Protein AF-A0A679JBC2-F1 (afdb_monomer_lite)

Organism: Variovorax paradoxus (NCBI:txid34073)

Sequence (111 aa):
MSLTRSNFLKWAAAGAVAAGALFAATSASARSDVSWSIGVGVPGVAVGVGAPAYYPAPAPVYVPQAPVYYAPPPPVYYRPPPVYYRPAPVYYGPPAYYGPRGYYRGHGHWR

Secondary structure (DSSP, 8-state):
----S-HHHHHHHHHHHHHHHHHHHHTT---TT--------BTTB---------PPPPPP---PPPP-PPPPPPP--PPPPP----PPPPPPPPP----------------

Structure (mmCIF, N/CA/C/O backbone):
data_AF-A0A679JBC2-F1
#
_entry.id   AF-A0A679JBC2-F1
#
loop_
_atom_site.group_PDB
_atom_site.id
_atom_site.type_symbol
_atom_site.label_atom_id
_atom_site.label_alt_id
_atom_site.label_comp_id
_atom_site.label_asym_id
_atom_site.label_entity_id
_atom_site.label_seq_id
_atom_site.pdbx_PDB_ins_code
_atom_site.Cartn_x
_atom_site.Cartn_y
_atom_site.Cartn_z
_atom_site.occupancy
_atom_site.B_iso_or_equiv
_atom_site.auth_seq_id
_atom_site.auth_comp_id
_atom_site.auth_asym_id
_atom_site.auth_atom_id
_atom_site.pdbx_PDB_model_num
ATOM 1 N N . MET A 1 1 ? 17.752 30.059 -53.155 1.00 46.47 1 MET A N 1
ATOM 2 C CA . MET A 1 1 ? 18.011 28.630 -52.853 1.00 46.47 1 MET A CA 1
ATOM 3 C C . MET A 1 1 ? 19.342 28.559 -52.121 1.00 46.47 1 MET A C 1
ATOM 5 O O . MET A 1 1 ? 20.320 29.056 -52.645 1.00 46.47 1 MET A O 1
ATOM 9 N N . SER A 1 2 ? 19.425 28.109 -50.871 1.00 46.28 2 SER A N 1
ATOM 10 C CA . SER A 1 2 ? 19.526 26.676 -50.587 1.00 46.28 2 SER A CA 1
ATOM 11 C C . SER A 1 2 ? 19.440 26.438 -49.067 1.00 46.28 2 SER A C 1
ATOM 13 O O . SER A 1 2 ? 20.330 26.840 -48.322 1.00 46.28 2 SER A O 1
ATOM 15 N N . LEU A 1 3 ? 18.373 25.782 -48.599 1.00 53.12 3 LEU A N 1
ATOM 16 C CA . LEU A 1 3 ? 18.180 25.320 -47.212 1.00 53.12 3 LEU A CA 1
ATOM 17 C C . LEU A 1 3 ? 19.050 24.078 -46.911 1.00 53.12 3 LEU A C 1
ATOM 19 O O . LEU A 1 3 ? 18.594 23.108 -46.314 1.00 53.12 3 LEU A O 1
ATOM 23 N N . THR A 1 4 ? 20.315 24.091 -47.328 1.00 61.22 4 THR A N 1
ATOM 24 C CA . THR A 1 4 ? 21.243 22.953 -47.199 1.00 61.22 4 THR A CA 1
ATOM 25 C C . THR A 1 4 ? 22.161 23.150 -45.997 1.00 61.22 4 THR A C 1
ATOM 27 O O . THR A 1 4 ? 23.382 23.091 -46.095 1.00 61.22 4 THR A O 1
ATOM 30 N N . ARG A 1 5 ? 21.582 23.433 -44.826 1.00 59.94 5 ARG A N 1
ATOM 31 C CA . ARG A 1 5 ? 22.311 23.419 -43.551 1.00 59.94 5 ARG A CA 1
ATOM 32 C C . ARG A 1 5 ? 21.801 22.274 -42.686 1.00 59.94 5 ARG A C 1
ATOM 34 O O . ARG A 1 5 ? 20.962 22.435 -41.812 1.00 59.94 5 ARG A O 1
ATOM 41 N N . SER A 1 6 ? 22.399 21.117 -42.962 1.00 71.62 6 SER A N 1
ATOM 42 C CA . SER A 1 6 ? 22.685 20.062 -41.995 1.00 71.62 6 SER A CA 1
ATOM 43 C C . SER A 1 6 ? 21.492 19.247 -41.483 1.00 71.62 6 SER A C 1
ATOM 45 O O . SER A 1 6 ? 21.022 19.402 -40.357 1.00 71.62 6 SER A O 1
ATOM 47 N N . ASN A 1 7 ? 21.080 18.259 -42.285 1.00 79.19 7 ASN A N 1
ATOM 48 C CA . ASN A 1 7 ? 20.316 17.107 -41.785 1.00 79.19 7 ASN A CA 1
ATOM 49 C C . ASN A 1 7 ? 21.000 16.466 -40.566 1.00 79.19 7 ASN A C 1
ATOM 51 O O . ASN A 1 7 ? 20.321 16.008 -39.656 1.00 79.19 7 ASN A O 1
ATOM 55 N N . PHE A 1 8 ? 22.334 16.509 -40.509 1.00 83.12 8 PHE A N 1
ATOM 56 C CA . PHE A 1 8 ? 23.117 16.049 -39.368 1.00 83.12 8 PHE A CA 1
ATOM 57 C C . PHE A 1 8 ? 22.744 16.760 -38.058 1.00 83.12 8 PHE A C 1
ATOM 59 O O . PHE A 1 8 ? 22.500 16.087 -37.067 1.00 83.12 8 PHE A O 1
ATOM 66 N N . LEU A 1 9 ? 22.620 18.092 -38.044 1.00 87.56 9 LEU A N 1
ATOM 67 C CA . LEU A 1 9 ? 22.241 18.839 -36.836 1.00 87.56 9 LEU A CA 1
ATOM 68 C C . LEU A 1 9 ? 20.817 18.505 -36.378 1.00 87.56 9 LEU A C 1
ATOM 70 O O . LEU A 1 9 ? 20.570 18.424 -35.179 1.00 87.56 9 LEU A O 1
ATOM 74 N N . LYS A 1 10 ? 19.894 18.260 -37.316 1.00 85.44 10 LYS A N 1
ATOM 75 C CA . LYS A 1 10 ? 18.528 17.819 -36.990 1.00 85.44 10 LYS A CA 1
ATOM 76 C C . LYS A 1 10 ? 18.533 16.440 -36.330 1.00 85.44 10 LYS A C 1
ATOM 78 O O . LYS A 1 10 ? 17.898 16.260 -35.296 1.00 85.44 10 LYS A O 1
ATOM 83 N N . TRP A 1 11 ? 19.282 15.491 -36.894 1.00 92.12 11 TRP A N 1
ATOM 84 C CA . TRP A 1 11 ? 19.421 14.146 -36.331 1.00 92.12 11 TRP A CA 1
ATOM 85 C C . TRP A 1 11 ? 20.181 14.141 -35.000 1.00 92.12 11 TRP A C 1
ATOM 87 O O . TRP A 1 11 ? 19.784 13.428 -34.084 1.00 92.12 11 TRP A O 1
ATOM 97 N N . ALA A 1 12 ? 21.209 14.978 -34.848 1.00 91.25 12 ALA A N 1
ATOM 98 C CA . ALA A 1 12 ? 21.938 15.142 -33.593 1.00 91.25 12 ALA A CA 1
ATOM 99 C C . ALA A 1 12 ? 21.045 15.730 -32.489 1.00 91.25 12 ALA A C 1
ATOM 101 O O . ALA A 1 12 ? 21.035 15.220 -31.371 1.00 91.25 12 ALA A O 1
ATOM 102 N N . ALA A 1 13 ? 20.244 16.751 -32.810 1.00 91.88 13 ALA A N 1
ATOM 103 C CA . ALA A 1 13 ? 19.272 17.314 -31.878 1.00 91.88 13 ALA A CA 1
ATOM 104 C C . ALA A 1 13 ? 18.200 16.282 -31.485 1.00 91.88 13 ALA A C 1
ATOM 106 O O . ALA A 1 13 ? 17.897 16.136 -30.303 1.00 91.88 13 ALA A O 1
ATOM 107 N N . ALA A 1 14 ? 17.678 15.516 -32.449 1.00 92.50 14 ALA A N 1
ATOM 108 C CA . ALA A 1 14 ? 16.727 14.438 -32.176 1.00 92.50 14 ALA A CA 1
ATOM 109 C C . ALA A 1 14 ? 17.330 13.350 -31.268 1.00 92.50 14 ALA A C 1
ATOM 111 O O . ALA A 1 14 ? 16.683 12.913 -30.317 1.00 92.50 14 ALA A O 1
ATOM 112 N N . GLY A 1 15 ? 18.586 12.963 -31.510 1.00 93.44 15 GLY A N 1
ATOM 113 C CA . GLY A 1 15 ? 19.312 12.006 -30.674 1.00 93.44 15 GLY A CA 1
ATOM 114 C C . GLY A 1 15 ? 19.537 12.511 -29.248 1.00 93.44 15 GLY A C 1
ATOM 115 O O . GLY A 1 15 ? 19.315 11.769 -28.295 1.00 93.44 15 GLY A O 1
ATOM 116 N N . ALA A 1 16 ? 19.907 13.784 -29.085 1.00 93.69 16 ALA A N 1
ATOM 117 C CA . ALA A 1 16 ? 20.092 14.395 -27.769 1.00 93.69 16 ALA A CA 1
ATOM 118 C C . ALA A 1 16 ? 18.783 14.453 -26.964 1.00 93.69 16 ALA A C 1
ATOM 120 O O . ALA A 1 16 ? 18.784 14.147 -25.772 1.00 93.69 16 ALA A O 1
ATOM 121 N N . VAL A 1 17 ? 17.659 14.781 -27.611 1.00 94.56 17 VAL A N 1
ATOM 122 C CA . VAL A 1 17 ? 16.331 14.764 -26.974 1.00 94.56 17 VAL A CA 1
ATOM 123 C C . VAL A 1 17 ? 15.937 13.345 -26.560 1.00 94.56 17 VAL A C 1
ATOM 125 O O . VAL A 1 17 ? 15.492 13.144 -25.431 1.00 94.56 17 VAL A O 1
ATOM 128 N N . ALA A 1 18 ? 16.143 12.351 -27.430 1.00 90.62 18 ALA A N 1
ATOM 129 C CA . ALA A 1 18 ? 15.850 10.953 -27.117 1.00 90.62 18 ALA A CA 1
ATOM 130 C C . ALA A 1 18 ? 16.695 10.436 -25.939 1.00 90.62 18 ALA A C 1
ATOM 132 O O . ALA A 1 18 ? 16.160 9.824 -25.016 1.00 90.62 18 ALA A O 1
ATOM 133 N N . ALA A 1 19 ? 17.996 10.738 -25.926 1.00 88.31 19 ALA A N 1
ATOM 134 C CA . ALA A 1 19 ? 18.880 10.392 -24.816 1.00 88.31 19 ALA A CA 1
ATOM 135 C C . ALA A 1 19 ? 18.442 11.082 -23.513 1.00 88.31 19 ALA A C 1
ATOM 137 O O . ALA A 1 19 ? 18.317 10.426 -22.481 1.00 88.31 19 ALA A O 1
ATOM 138 N N . GLY A 1 20 ? 18.134 12.382 -23.565 1.00 88.88 20 GLY A N 1
ATOM 139 C CA . GLY A 1 20 ? 17.637 13.138 -22.414 1.00 88.88 20 GLY A CA 1
ATOM 140 C C . GLY A 1 20 ? 16.346 12.561 -21.827 1.00 88.88 20 GLY A C 1
ATOM 141 O O . GLY A 1 20 ? 16.227 12.451 -20.609 1.00 88.88 20 GLY A O 1
ATOM 142 N N . ALA A 1 21 ? 15.410 12.120 -22.672 1.00 85.25 21 ALA A N 1
ATOM 143 C CA . ALA A 1 21 ? 14.172 11.477 -22.230 1.00 85.25 21 ALA A CA 1
ATOM 144 C C . ALA A 1 21 ? 14.426 10.136 -21.515 1.00 85.25 21 ALA A C 1
ATOM 146 O O . ALA A 1 21 ? 13.802 9.859 -20.491 1.00 85.25 21 ALA A O 1
ATOM 147 N N . LEU A 1 22 ? 15.374 9.331 -22.005 1.00 81.00 22 LEU A N 1
ATOM 148 C CA . LEU A 1 22 ? 15.769 8.074 -21.360 1.00 81.00 22 LEU A CA 1
ATOM 149 C C . LEU A 1 22 ? 16.426 8.317 -19.991 1.00 81.00 22 LEU A C 1
ATOM 151 O O . LEU A 1 22 ? 16.085 7.644 -19.017 1.00 81.00 22 LEU A O 1
ATOM 155 N N . PHE A 1 23 ? 17.311 9.314 -19.885 1.00 78.88 23 PHE A N 1
ATOM 156 C CA . PHE A 1 23 ? 17.935 9.686 -18.609 1.00 78.88 23 PHE A CA 1
ATOM 157 C C . PHE A 1 23 ? 16.930 10.277 -17.609 1.00 78.88 23 PHE A C 1
ATOM 159 O O . PHE A 1 23 ? 17.002 9.996 -16.413 1.00 78.88 23 PHE A O 1
ATOM 166 N N . ALA A 1 24 ? 15.947 11.045 -18.081 1.00 76.12 24 ALA A N 1
ATOM 167 C CA . ALA A 1 24 ? 14.865 11.533 -17.232 1.00 76.12 24 ALA A CA 1
ATOM 168 C C . ALA A 1 24 ? 13.987 10.378 -16.716 1.00 76.12 24 ALA A C 1
ATOM 170 O O . ALA A 1 24 ? 13.650 10.351 -15.532 1.00 76.12 24 ALA A O 1
ATOM 171 N N . ALA A 1 25 ? 13.679 9.384 -17.558 1.00 66.25 25 ALA A N 1
ATOM 172 C CA . ALA A 1 25 ? 12.866 8.228 -17.179 1.00 66.25 25 ALA A CA 1
ATOM 173 C C . ALA A 1 25 ? 13.506 7.362 -16.074 1.00 66.25 25 ALA A C 1
ATOM 175 O O . ALA A 1 25 ? 12.791 6.843 -15.218 1.00 66.25 25 ALA A O 1
ATOM 176 N N . THR A 1 26 ? 14.839 7.247 -16.033 1.00 63.03 26 THR A N 1
ATOM 177 C CA . THR A 1 26 ? 15.539 6.497 -14.969 1.00 63.03 26 THR A CA 1
ATOM 178 C C . THR A 1 26 ? 15.677 7.264 -13.648 1.00 63.03 26 THR A C 1
ATOM 180 O O . THR A 1 26 ? 16.021 6.662 -12.636 1.00 63.03 26 THR A O 1
ATOM 183 N N . SER A 1 27 ? 15.409 8.573 -13.605 1.00 59.44 27 SER A N 1
ATOM 184 C CA . SER A 1 27 ? 15.553 9.360 -12.365 1.00 59.44 27 SER A CA 1
ATOM 185 C C . SER A 1 27 ? 14.473 9.056 -11.311 1.00 59.44 27 SER A C 1
ATOM 187 O O . SER A 1 27 ? 14.661 9.349 -10.133 1.00 59.44 27 SER A O 1
ATOM 189 N N . ALA A 1 28 ? 13.368 8.414 -11.713 1.00 57.28 28 ALA A N 1
ATOM 190 C CA . ALA A 1 28 ? 12.232 8.084 -10.847 1.00 57.28 28 ALA A CA 1
ATOM 191 C C . ALA A 1 28 ? 12.187 6.616 -10.366 1.00 57.28 28 ALA A C 1
ATOM 193 O O . ALA A 1 28 ? 11.253 6.227 -9.658 1.00 57.28 28 ALA A O 1
ATOM 194 N N . SER A 1 29 ? 13.152 5.765 -10.733 1.00 59.00 29 SER A N 1
ATOM 195 C CA . SER A 1 29 ? 13.133 4.337 -10.386 1.00 59.00 29 SER A CA 1
ATOM 196 C C . SER A 1 29 ? 13.681 4.076 -8.979 1.00 59.00 29 SER A C 1
ATOM 198 O O . SER A 1 29 ? 14.776 3.555 -8.808 1.00 59.00 29 SER A O 1
ATOM 200 N N . ALA A 1 30 ? 12.879 4.389 -7.958 1.00 57.53 30 ALA A N 1
ATOM 201 C CA . ALA A 1 30 ? 13.078 3.920 -6.579 1.00 57.53 30 ALA A CA 1
ATOM 202 C C . ALA A 1 30 ? 12.621 2.456 -6.368 1.00 57.53 30 ALA A C 1
ATOM 204 O O . ALA A 1 30 ? 12.576 1.970 -5.240 1.00 57.53 30 ALA A O 1
ATOM 205 N N . ARG A 1 31 ? 12.227 1.760 -7.444 1.00 60.88 31 ARG A N 1
ATOM 206 C CA . ARG A 1 31 ? 11.761 0.370 -7.412 1.00 60.88 31 ARG A CA 1
ATOM 207 C C . ARG A 1 31 ? 12.910 -0.565 -7.779 1.00 60.88 31 ARG A C 1
ATOM 209 O O . ARG A 1 31 ? 13.515 -0.401 -8.835 1.00 60.88 31 ARG A O 1
ATOM 216 N N . SER A 1 32 ? 13.154 -1.565 -6.939 1.00 63.19 32 SER A N 1
ATOM 217 C CA . SER A 1 32 ? 14.147 -2.633 -7.134 1.00 63.19 32 SER A CA 1
ATOM 218 C C . SER A 1 32 ? 13.887 -3.515 -8.362 1.00 63.19 32 SER A C 1
ATOM 220 O O . SER A 1 32 ? 14.783 -4.224 -8.807 1.00 63.19 32 SER A O 1
ATOM 222 N N . ASP A 1 33 ? 12.679 -3.453 -8.924 1.00 70.56 33 ASP A N 1
ATOM 223 C CA . ASP A 1 33 ? 12.219 -4.316 -10.018 1.00 70.56 33 ASP A CA 1
ATOM 224 C C . ASP A 1 33 ? 12.371 -3.684 -11.414 1.00 70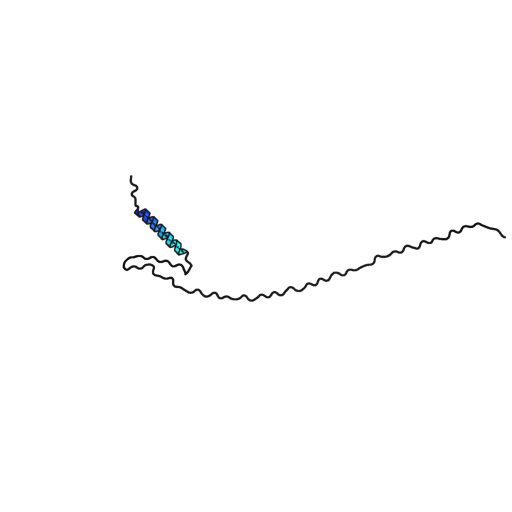.56 33 ASP A C 1
ATOM 226 O O . ASP A 1 33 ? 11.956 -4.271 -12.413 1.00 70.56 33 ASP A O 1
ATOM 230 N N . VAL A 1 34 ? 12.938 -2.476 -11.515 1.00 66.50 34 VAL A N 1
ATOM 231 C CA . VAL A 1 34 ? 13.153 -1.800 -12.804 1.00 66.50 34 VAL A CA 1
ATOM 232 C C . VAL A 1 34 ? 14.577 -2.068 -13.273 1.00 66.50 34 VAL A C 1
ATOM 234 O O . VAL A 1 34 ? 15.523 -1.412 -12.843 1.00 66.50 34 VAL A O 1
ATOM 237 N N . SER A 1 35 ? 14.725 -3.029 -14.182 1.00 69.12 35 SER A N 1
ATOM 238 C CA . SER A 1 35 ? 15.973 -3.271 -14.905 1.00 69.12 35 SER A CA 1
ATOM 239 C C . SER A 1 35 ? 15.760 -3.063 -16.401 1.00 69.12 35 SER A C 1
ATOM 241 O O . SER A 1 35 ? 14.745 -3.462 -16.969 1.00 69.12 35 SER A O 1
ATOM 243 N N . TRP A 1 36 ? 16.709 -2.392 -17.041 1.00 69.06 36 TRP A N 1
ATOM 244 C CA . TRP A 1 36 ? 16.755 -2.233 -18.487 1.00 69.06 36 TRP A CA 1
ATOM 245 C C . TRP A 1 36 ? 18.207 -2.371 -18.933 1.00 69.06 36 TRP A C 1
ATOM 247 O O . TRP A 1 36 ? 19.137 -2.081 -18.178 1.00 69.06 36 TRP A O 1
ATOM 257 N N . SER A 1 37 ? 18.412 -2.868 -20.145 1.00 65.88 37 SER A N 1
ATOM 258 C CA . SER A 1 37 ? 19.745 -3.150 -20.672 1.00 65.88 37 SER A CA 1
ATOM 259 C C . SER A 1 37 ? 19.847 -2.645 -22.102 1.00 65.88 37 SER A C 1
ATOM 261 O O . SER A 1 37 ? 18.900 -2.774 -22.878 1.00 65.88 37 SER A O 1
ATOM 263 N N . ILE A 1 38 ? 21.004 -2.086 -22.458 1.00 70.00 38 ILE A N 1
ATOM 264 C CA . ILE A 1 38 ? 21.344 -1.743 -23.841 1.00 70.00 38 ILE A CA 1
ATOM 265 C C . ILE A 1 38 ? 22.421 -2.713 -24.310 1.00 70.00 38 ILE A C 1
ATOM 267 O O . ILE A 1 38 ? 23.477 -2.8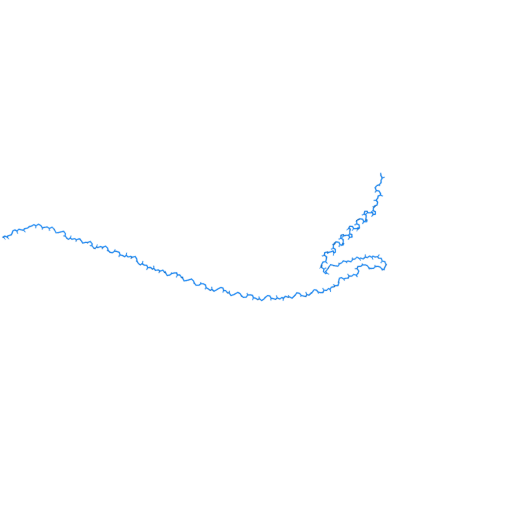15 -23.693 1.00 70.00 38 ILE A O 1
ATOM 271 N N . GLY A 1 39 ? 22.175 -3.389 -25.429 1.00 65.75 39 GLY A N 1
ATOM 272 C CA . GLY A 1 39 ? 23.212 -4.113 -26.156 1.00 65.75 39 GLY A CA 1
ATOM 273 C C . GLY A 1 39 ? 23.861 -3.198 -27.189 1.00 65.75 39 GLY A C 1
ATOM 274 O O . GLY A 1 39 ? 23.197 -2.768 -28.129 1.00 65.75 39 GLY A O 1
ATOM 275 N N . VAL A 1 40 ? 25.153 -2.914 -27.037 1.00 69.00 40 VAL A N 1
ATOM 276 C CA . VAL A 1 40 ? 25.951 -2.245 -28.073 1.00 69.00 40 VAL A CA 1
ATOM 277 C C . VAL A 1 40 ? 26.806 -3.308 -28.753 1.00 69.00 40 VAL A C 1
ATOM 279 O O . VAL A 1 40 ? 27.758 -3.815 -28.171 1.00 69.00 40 VAL A O 1
ATOM 282 N N . GLY A 1 41 ? 26.436 -3.689 -29.975 1.00 65.25 41 GLY A N 1
ATOM 283 C CA . GLY A 1 41 ? 27.142 -4.707 -30.753 1.00 65.25 41 GLY A CA 1
ATOM 284 C C . GLY A 1 41 ? 28.440 -4.169 -31.350 1.00 65.25 41 GLY A C 1
ATOM 285 O O . GLY A 1 41 ? 28.483 -3.854 -32.535 1.00 65.25 41 GLY A O 1
ATOM 286 N N . VAL A 1 42 ? 29.488 -4.048 -30.534 1.00 71.50 42 VAL A N 1
ATOM 287 C CA . VAL A 1 42 ? 30.849 -3.701 -30.971 1.00 71.50 42 VAL A CA 1
ATOM 288 C C . VAL A 1 42 ? 31.808 -4.759 -30.413 1.00 71.50 42 VAL A C 1
ATOM 290 O O . VAL A 1 42 ? 31.728 -5.060 -29.219 1.00 71.50 42 VAL A O 1
ATOM 293 N N . PRO A 1 43 ? 32.702 -5.355 -31.229 1.00 70.50 43 PRO A N 1
ATOM 294 C CA . PRO A 1 43 ? 33.652 -6.351 -30.743 1.00 70.50 43 PRO A CA 1
ATOM 295 C C . PRO A 1 43 ? 34.446 -5.828 -29.537 1.00 70.50 43 PRO A C 1
ATOM 297 O O . PRO A 1 43 ? 35.103 -4.795 -29.624 1.00 70.50 43 PRO A O 1
ATOM 300 N N . GLY A 1 44 ? 34.376 -6.542 -28.411 1.00 65.00 44 GLY A N 1
ATOM 301 C CA . GLY A 1 44 ? 35.170 -6.250 -27.213 1.00 65.00 44 GLY A CA 1
ATOM 302 C C . GLY A 1 44 ? 34.624 -5.175 -26.264 1.00 65.00 44 GLY A C 1
ATOM 303 O O . GLY A 1 44 ? 35.317 -4.846 -25.305 1.00 65.00 44 GLY A O 1
ATOM 304 N N . VAL A 1 45 ? 33.412 -4.641 -26.470 1.00 64.38 45 VAL A N 1
ATOM 305 C CA . VAL A 1 45 ? 32.833 -3.610 -25.586 1.00 64.38 45 VAL A CA 1
ATOM 306 C C . VAL A 1 45 ? 31.469 -4.048 -25.053 1.00 64.38 45 VAL A C 1
ATOM 308 O O . VAL A 1 45 ? 30.519 -4.210 -25.811 1.00 64.38 45 VAL A O 1
ATOM 311 N N . ALA A 1 46 ? 31.361 -4.189 -23.731 1.00 60.41 46 ALA A N 1
ATOM 312 C CA . ALA A 1 46 ? 30.102 -4.400 -23.023 1.00 60.41 46 ALA A CA 1
ATOM 313 C C . ALA A 1 46 ? 29.853 -3.213 -22.080 1.00 60.41 46 ALA A C 1
ATOM 315 O O . ALA A 1 46 ? 30.633 -2.970 -21.162 1.00 60.41 46 ALA A O 1
ATOM 316 N N . VAL A 1 47 ? 28.774 -2.462 -22.311 1.00 63.00 47 VAL A N 1
ATOM 317 C CA . VAL A 1 47 ? 28.360 -1.324 -21.474 1.00 63.00 47 VAL A CA 1
ATOM 318 C C . VAL A 1 47 ? 26.970 -1.627 -20.926 1.00 63.00 47 VAL A C 1
ATOM 320 O O . VAL A 1 47 ? 26.069 -1.933 -21.697 1.00 63.00 47 VAL A O 1
ATOM 323 N N . GLY A 1 48 ? 26.793 -1.555 -19.603 1.00 58.31 48 GLY A N 1
ATOM 324 C CA . GLY A 1 48 ? 25.488 -1.768 -18.958 1.00 58.31 48 GLY A CA 1
ATOM 325 C C . GLY A 1 48 ? 25.185 -3.204 -18.513 1.00 58.31 48 GLY A C 1
ATOM 326 O O . GLY A 1 48 ? 24.030 -3.525 -18.249 1.00 58.31 48 GLY A O 1
ATOM 327 N N . VAL A 1 49 ? 26.194 -4.074 -18.394 1.00 58.66 49 VAL A N 1
ATOM 328 C CA . VAL A 1 49 ? 26.021 -5.420 -17.821 1.00 58.66 49 VAL A CA 1
ATOM 329 C C . VAL A 1 49 ? 26.065 -5.322 -16.296 1.00 58.66 49 VAL A C 1
ATOM 331 O O . VAL A 1 49 ? 27.100 -5.527 -15.671 1.00 58.66 49 VAL A O 1
ATOM 334 N N . GLY A 1 50 ? 24.944 -4.948 -15.690 1.00 59.69 50 GLY A N 1
ATOM 335 C CA . GLY A 1 50 ? 24.795 -4.918 -14.240 1.00 59.69 50 GLY A CA 1
ATOM 336 C C . GLY A 1 50 ? 23.368 -5.270 -13.865 1.00 59.69 50 GLY A C 1
ATOM 337 O O . GLY A 1 50 ? 22.480 -4.430 -13.974 1.00 59.69 50 GLY A O 1
ATOM 338 N N . ALA A 1 51 ? 23.142 -6.514 -13.443 1.00 61.84 51 ALA A N 1
ATOM 339 C CA . ALA A 1 51 ? 21.890 -6.870 -12.790 1.00 61.84 51 ALA A CA 1
ATOM 340 C C . ALA A 1 51 ? 21.796 -6.090 -11.465 1.00 61.84 51 ALA A C 1
ATOM 342 O O . ALA A 1 51 ? 22.803 -6.007 -10.752 1.00 61.84 51 ALA A O 1
ATOM 343 N N . PRO A 1 52 ? 20.633 -5.509 -11.118 1.00 63.03 52 PRO A N 1
ATOM 344 C CA . PRO A 1 52 ? 20.468 -4.873 -9.821 1.00 63.03 52 PRO A CA 1
ATOM 345 C C . PRO A 1 52 ? 20.738 -5.907 -8.723 1.00 63.03 52 PRO A C 1
ATOM 347 O O . PRO A 1 52 ? 20.170 -7.000 -8.729 1.00 63.03 52 PRO A O 1
ATOM 350 N N . ALA A 1 53 ? 21.639 -5.576 -7.797 1.00 70.94 53 ALA A N 1
ATOM 351 C CA . ALA A 1 53 ? 21.883 -6.403 -6.627 1.00 70.94 53 ALA A CA 1
ATOM 352 C C . ALA A 1 53 ? 20.585 -6.475 -5.814 1.00 70.94 53 ALA A C 1
ATOM 354 O O . ALA A 1 53 ? 20.118 -5.465 -5.283 1.00 70.94 53 ALA A O 1
ATOM 355 N N . TYR A 1 54 ? 19.983 -7.662 -5.758 1.00 64.56 54 TYR A N 1
ATOM 356 C CA . TYR A 1 54 ? 18.763 -7.875 -4.997 1.00 64.56 54 TYR A CA 1
ATOM 357 C C . TYR A 1 54 ? 19.105 -7.932 -3.509 1.00 64.56 54 TYR A C 1
ATOM 359 O O . TYR A 1 54 ? 19.637 -8.928 -3.017 1.00 64.56 54 TYR A O 1
ATOM 367 N N . TYR A 1 55 ? 18.799 -6.854 -2.793 1.00 73.44 55 TYR A N 1
ATOM 368 C CA . TYR A 1 55 ? 18.787 -6.855 -1.338 1.00 73.44 55 TYR A CA 1
ATOM 369 C C . TYR A 1 55 ? 17.365 -7.180 -0.874 1.00 73.44 55 TYR A C 1
ATOM 371 O O . TYR A 1 55 ? 16.450 -6.409 -1.174 1.00 73.44 55 TYR A O 1
ATOM 379 N N . PRO A 1 56 ? 17.141 -8.297 -0.161 1.00 78.31 56 PRO A N 1
ATOM 380 C CA . PRO A 1 56 ? 15.833 -8.568 0.409 1.00 78.31 56 PRO A CA 1
ATOM 381 C C . PRO A 1 56 ? 15.491 -7.472 1.423 1.00 78.31 56 PRO A C 1
ATOM 383 O O . PRO A 1 56 ? 16.261 -7.199 2.347 1.00 78.31 56 PRO A O 1
ATOM 386 N N . ALA A 1 57 ? 14.332 -6.839 1.243 1.00 82.19 57 ALA A N 1
ATOM 387 C CA . ALA A 1 57 ? 13.798 -5.920 2.237 1.00 82.19 57 ALA A CA 1
ATOM 388 C C . ALA A 1 57 ? 13.529 -6.682 3.553 1.00 82.19 57 ALA A C 1
ATOM 390 O O . ALA A 1 57 ? 13.095 -7.839 3.504 1.00 82.19 57 ALA A O 1
ATOM 391 N N . PRO A 1 58 ? 13.759 -6.063 4.727 1.00 81.44 58 PRO A N 1
ATOM 392 C CA . PRO A 1 58 ? 13.389 -6.662 6.004 1.00 81.44 58 PRO A CA 1
ATOM 393 C C . PRO A 1 58 ? 11.904 -7.039 6.012 1.00 81.44 58 PRO A C 1
ATOM 395 O O . PRO A 1 58 ? 11.058 -6.251 5.584 1.00 81.44 58 PRO A O 1
ATOM 398 N N . ALA A 1 59 ? 11.584 -8.238 6.502 1.00 83.88 59 ALA A N 1
ATOM 399 C CA . ALA A 1 59 ? 10.200 -8.676 6.621 1.00 83.88 59 ALA A CA 1
ATOM 400 C C . ALA A 1 59 ? 9.416 -7.707 7.531 1.00 83.88 59 ALA A C 1
ATOM 402 O O . ALA A 1 59 ? 9.923 -7.333 8.594 1.00 83.88 59 ALA A O 1
ATOM 403 N N . PRO A 1 60 ? 8.187 -7.306 7.158 1.00 82.50 60 PRO A N 1
ATOM 404 C CA . PRO A 1 60 ? 7.344 -6.503 8.029 1.00 82.50 60 PRO A CA 1
ATOM 405 C C . PRO A 1 60 ? 7.093 -7.247 9.341 1.00 82.50 60 PRO A C 1
ATOM 407 O O . PRO A 1 60 ? 6.563 -8.359 9.344 1.00 82.50 60 PRO A O 1
ATOM 410 N N . VAL A 1 61 ? 7.454 -6.631 10.464 1.00 86.19 61 VAL A N 1
ATOM 411 C CA . VAL A 1 61 ? 7.099 -7.153 11.784 1.00 86.19 61 VAL A CA 1
ATOM 412 C C . VAL A 1 61 ? 5.683 -6.689 12.097 1.00 86.19 61 VAL A C 1
ATOM 414 O O . VAL A 1 61 ? 5.449 -5.511 12.362 1.00 86.19 61 VAL A O 1
ATOM 417 N N . TYR A 1 62 ? 4.729 -7.615 12.048 1.00 86.12 62 TYR A N 1
ATOM 418 C CA . TYR A 1 62 ? 3.360 -7.340 12.466 1.00 86.12 62 TYR A CA 1
ATOM 419 C C . TYR A 1 62 ? 3.276 -7.432 13.989 1.00 86.12 62 TYR A C 1
ATOM 421 O O . TYR A 1 62 ? 3.382 -8.516 14.562 1.00 86.12 62 TYR A O 1
ATOM 429 N N . VAL A 1 63 ? 3.086 -6.291 14.647 1.00 85.44 63 VAL A N 1
ATOM 430 C CA . VAL A 1 63 ? 2.790 -6.253 16.080 1.00 85.44 63 VAL A CA 1
ATOM 431 C C . VAL A 1 63 ? 1.270 -6.194 16.226 1.00 85.44 63 VAL A C 1
ATOM 433 O O . VAL A 1 63 ? 0.673 -5.191 15.828 1.00 85.44 63 VAL A O 1
ATOM 436 N N . PRO A 1 64 ? 0.607 -7.243 16.743 1.00 86.06 64 PRO A N 1
ATOM 437 C CA . PRO A 1 64 ? -0.813 -7.154 17.035 1.00 86.06 64 PRO A CA 1
ATOM 438 C C . PRO A 1 64 ? -1.033 -6.084 18.107 1.00 86.06 64 PRO A C 1
ATOM 440 O O . PRO A 1 64 ? -0.414 -6.110 19.171 1.00 86.06 64 PRO A O 1
ATOM 443 N N . GLN A 1 65 ? -1.919 -5.132 17.819 1.00 83.69 65 GLN A N 1
ATOM 444 C CA . GLN A 1 65 ? -2.371 -4.169 18.817 1.00 83.69 65 GLN A CA 1
ATOM 445 C C . GLN A 1 65 ? -3.100 -4.908 19.946 1.00 83.69 65 GLN A C 1
ATOM 447 O O . GLN A 1 65 ? -3.950 -5.766 19.691 1.00 83.69 65 GLN A O 1
ATOM 452 N N . ALA A 1 66 ? -2.756 -4.594 21.196 1.00 86.62 66 ALA A N 1
ATOM 453 C CA . ALA A 1 66 ? -3.450 -5.159 22.344 1.00 86.62 66 ALA A CA 1
ATOM 454 C C . ALA A 1 66 ? -4.929 -4.719 22.326 1.00 86.62 66 ALA A C 1
ATOM 456 O O . ALA A 1 66 ? -5.207 -3.551 22.039 1.00 86.62 66 ALA A O 1
ATOM 457 N N . PRO A 1 67 ? -5.883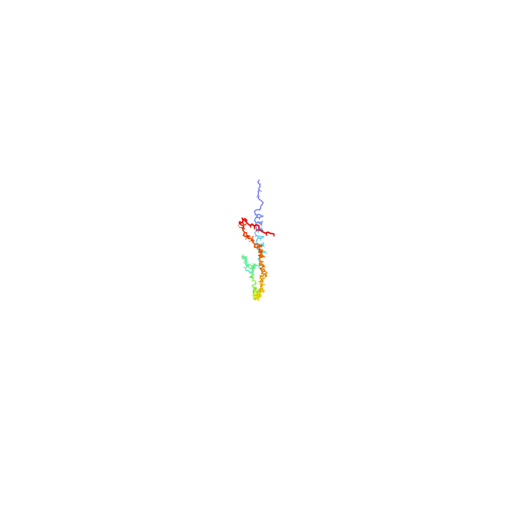 -5.615 22.637 1.00 86.81 67 PRO A N 1
ATOM 458 C CA . PRO A 1 67 ? -7.284 -5.236 22.754 1.00 86.81 67 PRO A CA 1
ATOM 459 C C . PRO A 1 67 ? -7.463 -4.147 23.816 1.00 86.81 67 PRO A C 1
ATOM 461 O O . PRO A 1 67 ? -7.074 -4.327 24.971 1.00 86.81 67 PRO A O 1
ATOM 464 N N . VAL A 1 68 ? -8.078 -3.027 23.438 1.00 88.00 68 VAL A N 1
ATOM 465 C CA . VAL A 1 68 ? -8.503 -1.999 24.393 1.00 88.00 68 VAL A CA 1
ATOM 466 C C . VAL A 1 68 ? -9.863 -2.411 24.947 1.00 88.00 68 VAL A C 1
ATOM 468 O O . VAL A 1 68 ? -10.868 -2.373 24.239 1.00 88.00 68 VAL A O 1
ATOM 471 N N . TYR A 1 69 ? -9.897 -2.821 26.214 1.00 88.06 69 TYR A N 1
ATOM 472 C CA . TYR A 1 69 ? -11.150 -3.087 26.915 1.00 88.06 69 TYR A CA 1
ATOM 473 C C . TYR A 1 69 ? -11.750 -1.779 27.426 1.00 88.06 69 TYR A C 1
ATOM 475 O O . TYR A 1 69 ? -11.179 -1.121 28.295 1.00 88.06 69 TYR A O 1
ATOM 483 N N . TYR A 1 70 ? -12.928 -1.425 26.915 1.00 87.94 70 TYR A N 1
ATOM 484 C CA . TYR A 1 70 ? -13.738 -0.353 27.481 1.00 87.94 70 TYR A CA 1
ATOM 485 C C . TYR A 1 70 ? -1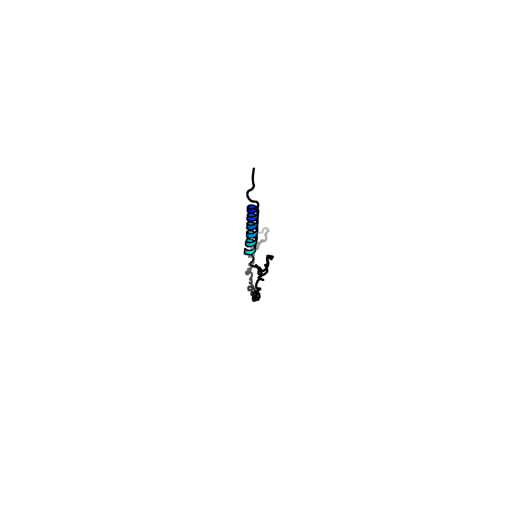4.668 -0.924 28.545 1.00 87.94 70 TYR A C 1
ATOM 487 O O . TYR A 1 70 ? -15.489 -1.799 28.267 1.00 87.94 70 TYR A O 1
ATOM 495 N N . ALA A 1 71 ? -14.550 -0.409 29.767 1.00 90.50 71 ALA A N 1
ATOM 496 C CA . ALA A 1 71 ? -15.563 -0.638 30.781 1.00 90.50 71 ALA A CA 1
ATOM 497 C C . ALA A 1 71 ? -16.839 0.132 30.390 1.00 90.50 71 ALA A C 1
ATOM 499 O O . ALA A 1 71 ? -16.746 1.316 30.046 1.00 90.50 71 ALA A O 1
ATOM 500 N N . PRO A 1 72 ? -18.023 -0.503 30.426 1.00 89.44 72 PRO A N 1
ATOM 501 C CA . PRO A 1 72 ? -19.270 0.210 30.205 1.00 89.44 72 PRO A CA 1
ATOM 502 C C . PRO A 1 72 ? -19.473 1.284 31.289 1.00 89.44 72 PRO A C 1
ATOM 504 O O . PRO A 1 72 ? -19.104 1.065 32.448 1.00 89.44 72 PRO A O 1
ATOM 507 N N . PRO A 1 73 ? -20.055 2.446 30.937 1.00 88.00 73 PRO A N 1
ATOM 508 C CA . PRO A 1 73 ? -20.357 3.489 31.908 1.00 88.00 73 PRO A CA 1
ATOM 509 C C . PRO A 1 73 ? -21.317 2.970 32.994 1.00 88.00 73 PRO A C 1
ATOM 511 O O . PRO A 1 73 ? -22.170 2.122 32.709 1.00 88.00 73 PRO A O 1
ATOM 514 N N . PRO A 1 74 ? -21.194 3.460 34.241 1.00 89.56 74 PRO A N 1
ATOM 515 C CA . PRO A 1 74 ? -22.017 2.992 35.347 1.00 89.56 74 PRO A CA 1
ATOM 516 C C . PRO A 1 74 ? -23.510 3.271 35.092 1.00 89.56 74 PRO A C 1
ATOM 518 O O . PRO A 1 74 ? -23.850 4.312 34.521 1.00 89.56 74 PRO A O 1
ATOM 521 N N . PRO A 1 75 ? -24.418 2.382 35.540 1.00 87.25 75 PRO A N 1
ATOM 522 C CA . PRO A 1 75 ? -25.853 2.608 35.424 1.00 87.25 75 PRO A CA 1
ATOM 523 C C . PRO A 1 75 ? -26.272 3.874 36.176 1.00 87.25 75 PRO A C 1
ATOM 525 O O . PRO A 1 75 ? -25.954 4.040 37.355 1.00 87.25 75 PRO A O 1
ATOM 528 N N . VAL A 1 76 ? -27.033 4.744 35.513 1.00 89.88 76 VAL A N 1
ATOM 529 C CA . VAL A 1 76 ? -27.656 5.908 36.152 1.00 89.88 76 VAL A CA 1
ATOM 530 C C . VAL A 1 76 ? -29.065 5.523 36.590 1.00 89.88 76 VAL A C 1
ATOM 532 O O . VAL A 1 76 ? -29.943 5.296 35.759 1.00 89.88 76 VAL A O 1
ATOM 535 N N . TYR A 1 77 ? -29.294 5.462 37.900 1.00 88.06 77 TYR A N 1
ATOM 536 C CA . TYR A 1 77 ? -30.625 5.242 38.460 1.00 88.06 77 TYR A CA 1
ATOM 537 C C . TYR A 1 77 ? -31.347 6.575 38.642 1.00 88.06 77 TYR A C 1
ATOM 539 O O . TYR A 1 77 ? -30.950 7.401 39.463 1.00 88.06 77 TYR A O 1
ATOM 547 N N . TYR A 1 78 ? -32.435 6.772 37.898 1.00 86.69 78 TYR A N 1
ATOM 548 C CA . TYR A 1 78 ? -33.313 7.922 38.083 1.00 86.69 78 TYR A CA 1
ATOM 549 C C . TYR A 1 78 ? -34.383 7.587 39.120 1.00 86.69 78 TYR A C 1
ATOM 551 O O . TYR A 1 78 ? -35.208 6.698 38.904 1.00 86.69 78 TYR A O 1
ATOM 559 N N . ARG A 1 79 ? -34.382 8.295 40.255 1.00 86.69 79 ARG A N 1
ATOM 560 C CA . ARG A 1 79 ? -35.482 8.209 41.219 1.00 86.69 79 ARG A CA 1
ATOM 561 C C . ARG A 1 79 ? -36.536 9.251 40.842 1.00 86.69 79 ARG A C 1
ATOM 563 O O . ARG A 1 79 ? -36.208 10.438 40.857 1.00 86.69 79 ARG A O 1
ATOM 570 N N . PRO A 1 80 ? -37.776 8.853 40.507 1.00 84.69 80 PRO A N 1
ATOM 571 C CA . PRO A 1 80 ? -38.834 9.823 40.271 1.00 84.69 80 PRO A CA 1
ATOM 572 C C . PRO A 1 80 ? -39.073 10.663 41.538 1.00 84.69 80 PRO A C 1
ATOM 574 O O . PRO A 1 80 ? -38.952 10.142 42.656 1.00 84.69 80 PRO A O 1
ATOM 577 N N . PRO A 1 81 ? -39.372 11.966 41.391 1.00 85.62 81 PRO A N 1
ATOM 578 C CA . PRO A 1 81 ? -39.650 12.827 42.529 1.00 85.62 81 PRO A CA 1
ATOM 579 C C . PRO A 1 81 ? -40.905 12.345 43.276 1.00 85.62 81 PRO A C 1
ATOM 581 O O . PRO A 1 81 ? -41.842 11.845 42.647 1.00 85.62 81 PRO A O 1
ATOM 584 N N . PRO A 1 82 ? -40.947 12.482 44.612 1.00 83.19 82 PRO A N 1
ATOM 585 C CA . PRO A 1 82 ? -42.128 12.129 45.387 1.00 83.19 82 PRO A CA 1
ATOM 586 C C . PRO A 1 82 ? -43.319 13.003 44.975 1.00 83.19 82 PRO A C 1
ATOM 588 O O . PRO A 1 82 ? -43.232 14.231 44.967 1.00 83.19 82 PRO A O 1
ATOM 591 N N . VAL A 1 83 ? -44.442 12.361 44.649 1.00 85.56 83 VAL A N 1
ATOM 592 C CA . VAL A 1 83 ? -45.716 13.035 44.379 1.00 85.56 83 VAL A CA 1
ATOM 593 C C . VAL A 1 83 ? -46.500 13.111 45.685 1.00 85.56 83 VAL A C 1
ATOM 595 O O . VAL A 1 83 ? -46.910 12.088 46.229 1.00 85.56 83 VAL A O 1
ATOM 598 N N . TYR A 1 84 ? -46.720 14.324 46.189 1.00 84.44 84 TYR A N 1
ATOM 599 C CA . TYR A 1 84 ? -47.566 14.556 47.358 1.00 84.44 84 TYR A CA 1
ATOM 600 C C . TYR A 1 84 ? -48.996 14.859 46.908 1.00 84.44 84 TYR A C 1
ATOM 602 O O . TYR A 1 84 ? -49.261 15.914 46.332 1.00 84.44 84 TYR A O 1
ATOM 610 N N . TYR A 1 85 ? -49.928 13.945 47.183 1.00 83.12 85 TYR A N 1
ATOM 611 C CA . TYR A 1 85 ? -51.352 14.189 46.970 1.00 83.12 85 TYR A CA 1
ATOM 612 C C . TYR A 1 85 ? -51.949 14.856 48.210 1.00 83.12 85 TYR A C 1
ATOM 614 O O . TYR A 1 85 ? -51.970 14.266 49.290 1.00 83.12 85 TYR A O 1
ATOM 622 N N . ARG A 1 86 ? -52.438 16.090 48.060 1.00 81.56 86 ARG A N 1
ATOM 623 C CA . ARG A 1 86 ? -53.205 16.779 49.099 1.00 81.56 86 ARG A CA 1
ATOM 624 C C . ARG A 1 86 ? -54.690 16.712 48.735 1.00 81.56 86 ARG A C 1
ATOM 626 O O . ARG A 1 86 ? -55.072 17.305 47.726 1.00 81.56 86 ARG A O 1
ATOM 633 N N . PRO A 1 87 ? -55.526 16.036 49.541 1.00 81.00 87 PRO A N 1
ATOM 634 C CA . PRO A 1 87 ? -56.970 16.060 49.353 1.00 81.00 87 PRO A CA 1
ATOM 635 C C . PRO A 1 87 ? -57.498 17.498 49.380 1.00 81.00 87 PRO A C 1
ATOM 637 O O . PRO A 1 87 ? -57.063 18.314 50.200 1.00 81.00 87 PRO A O 1
ATOM 640 N N . ALA A 1 88 ? -58.431 17.813 48.481 1.00 80.38 88 ALA A N 1
ATOM 641 C CA . ALA A 1 88 ? -59.103 19.105 48.479 1.00 80.38 88 ALA A CA 1
ATOM 642 C C . ALA A 1 88 ? -59.947 19.262 49.762 1.00 80.38 88 ALA A C 1
ATOM 644 O O . ALA A 1 88 ? -60.611 18.305 50.170 1.00 80.38 88 ALA A O 1
ATOM 645 N N . PRO A 1 89 ? -59.934 20.436 50.417 1.00 77.75 89 PRO A N 1
ATOM 646 C CA . PRO A 1 89 ? -60.775 20.674 51.582 1.00 77.75 89 PRO A CA 1
ATOM 647 C C . PRO A 1 89 ? -62.257 20.638 51.187 1.00 77.75 89 PRO A C 1
ATOM 649 O O . PRO A 1 89 ? -62.690 21.357 50.287 1.00 77.75 89 PRO A O 1
ATOM 652 N N . VAL A 1 90 ? -63.033 19.799 51.876 1.00 78.00 90 VAL A N 1
ATOM 653 C CA . VAL A 1 90 ? -64.492 19.734 51.742 1.00 78.00 90 VAL A CA 1
ATOM 654 C C . VAL A 1 90 ? -65.107 20.730 52.720 1.00 78.00 90 VAL A C 1
ATOM 656 O O . VAL A 1 90 ? -64.942 20.591 53.932 1.00 78.00 90 VAL A O 1
ATOM 659 N N . TYR A 1 91 ? -65.818 21.730 52.203 1.00 73.75 91 TYR A N 1
ATOM 660 C CA . TYR A 1 91 ? -66.591 22.664 53.019 1.00 73.75 91 TYR A CA 1
ATOM 661 C C . TYR A 1 91 ? -68.036 22.178 53.132 1.00 73.75 91 TYR A C 1
ATOM 663 O O . TYR A 1 91 ? -68.742 22.085 52.129 1.00 73.75 91 TYR A O 1
ATOM 671 N N . TYR A 1 92 ? -68.484 21.897 54.355 1.00 76.00 92 TYR A N 1
ATOM 672 C CA . TYR A 1 92 ? -69.892 21.630 54.642 1.00 76.00 92 TYR A CA 1
ATOM 673 C C . TYR A 1 92 ? -70.607 22.949 54.940 1.00 76.00 92 TYR A C 1
ATOM 675 O O . TYR A 1 92 ? -70.243 23.667 55.871 1.00 76.00 92 TYR A O 1
ATOM 683 N N . GLY A 1 93 ? -71.610 23.276 54.124 1.00 76.31 93 GLY A N 1
ATOM 684 C CA . GLY A 1 93 ? -72.507 24.399 54.381 1.00 76.31 93 GLY A CA 1
ATOM 685 C C . GLY A 1 93 ? -73.412 24.117 55.588 1.00 76.31 93 GLY A C 1
ATOM 686 O O . GLY A 1 93 ? -73.733 22.955 55.850 1.00 76.31 93 GLY A O 1
ATOM 687 N N . PRO A 1 94 ? -73.822 25.151 56.340 1.00 73.81 94 PRO A N 1
ATOM 688 C CA . PRO A 1 94 ? -74.687 24.970 57.496 1.00 73.81 94 PRO A CA 1
ATOM 689 C C . PRO A 1 94 ? -76.053 24.392 57.082 1.00 73.81 94 PRO A C 1
ATOM 691 O O . PRO A 1 94 ? -76.574 24.746 56.019 1.00 73.81 94 PRO A O 1
ATOM 694 N N . PRO A 1 95 ? -76.654 23.516 57.907 1.00 67.25 95 PRO A N 1
ATOM 695 C CA . PRO A 1 95 ? -77.956 22.931 57.616 1.00 67.25 95 PRO A CA 1
ATOM 696 C C . PRO A 1 95 ? -79.049 24.009 57.578 1.00 67.25 95 PRO A C 1
ATOM 698 O O . PRO A 1 95 ? -79.179 24.817 58.498 1.00 67.25 95 PRO A O 1
ATOM 701 N N . ALA A 1 96 ? -79.857 24.011 56.515 1.00 61.19 96 ALA A N 1
ATOM 702 C CA . ALA A 1 96 ? -81.011 24.894 56.390 1.00 61.19 96 ALA A CA 1
ATOM 703 C C . ALA A 1 96 ? -82.137 24.420 57.323 1.00 61.19 96 ALA A C 1
ATOM 705 O O . ALA A 1 96 ? -82.710 23.348 57.129 1.00 61.19 96 ALA A O 1
ATOM 706 N N . TYR A 1 97 ? -82.456 25.219 58.341 1.00 55.34 97 TYR A N 1
ATOM 707 C CA . TYR A 1 97 ? -83.530 24.922 59.286 1.00 55.34 97 TYR A CA 1
ATOM 708 C C . TYR A 1 97 ? -84.866 25.466 58.754 1.00 55.34 97 TYR A C 1
ATOM 710 O O . TYR A 1 97 ? -85.095 26.675 58.749 1.00 55.34 97 TYR A O 1
ATOM 718 N N . TYR A 1 98 ? -85.760 24.584 58.299 1.00 58.16 98 TYR A N 1
ATOM 719 C CA . TYR A 1 98 ? -87.142 24.943 57.965 1.00 58.16 98 TYR A CA 1
ATOM 720 C C . TYR A 1 98 ? -88.020 24.832 59.219 1.00 58.16 98 TYR A C 1
ATOM 722 O O . TYR A 1 98 ? -88.377 23.738 59.651 1.00 58.16 98 TYR A O 1
ATOM 730 N N . GLY A 1 99 ? -88.354 25.976 59.820 1.00 56.16 99 GLY A N 1
ATOM 731 C CA . GLY A 1 99 ? -89.273 26.050 60.959 1.00 56.16 99 GLY A CA 1
ATOM 732 C C . GLY A 1 99 ? -90.741 25.801 60.554 1.00 56.16 99 GLY A C 1
ATOM 733 O O . GLY A 1 99 ? -91.154 26.256 59.482 1.00 56.16 99 GLY A O 1
ATOM 734 N N . PRO A 1 100 ? -91.559 25.123 61.385 1.00 58.47 100 PRO A N 1
ATOM 735 C CA . PRO A 1 100 ? -92.971 24.880 61.088 1.00 58.47 100 PRO A CA 1
ATOM 736 C C . PRO A 1 100 ? -93.796 26.175 61.113 1.00 58.47 100 PRO A C 1
ATOM 738 O O . PRO A 1 100 ? -93.779 26.927 62.086 1.00 58.47 100 PRO A O 1
ATOM 741 N N . ARG A 1 101 ? -94.565 26.419 60.047 1.00 54.62 101 ARG A N 1
ATOM 742 C CA . ARG A 1 101 ? -95.549 27.508 59.965 1.00 54.62 101 ARG A CA 1
ATOM 743 C C . ARG A 1 101 ? -96.800 27.136 60.769 1.00 54.62 101 ARG A C 1
ATOM 745 O O . ARG A 1 101 ? -97.637 26.383 60.283 1.00 54.62 101 ARG A O 1
ATOM 752 N N . GLY A 1 102 ? -96.924 27.657 61.988 1.00 47.00 102 GLY A N 1
ATOM 753 C CA . GLY A 1 102 ? -98.130 27.522 62.808 1.00 47.00 102 GLY A CA 1
ATOM 754 C C . GLY A 1 102 ? -99.184 28.575 62.454 1.00 47.00 102 GLY A C 1
ATOM 755 O O . GLY A 1 102 ? -98.981 29.760 62.701 1.00 47.00 102 GLY A O 1
ATOM 756 N N . TYR A 1 103 ? -100.309 28.135 61.889 1.00 45.59 103 TYR A N 1
ATOM 757 C CA . TYR A 1 103 ? -101.572 28.881 61.829 1.00 45.59 103 TYR A CA 1
ATOM 758 C C . TYR A 1 103 ? -102.523 28.387 62.939 1.00 45.59 103 TYR A C 1
ATOM 760 O O . TYR A 1 103 ? -102.339 27.279 63.429 1.00 45.59 103 TYR A O 1
ATOM 768 N N . TYR A 1 104 ? -103.557 29.193 63.234 1.00 50.47 104 TYR A N 1
ATOM 769 C CA . TYR A 1 104 ? -104.688 29.066 64.190 1.00 50.47 104 TYR A CA 1
ATOM 770 C C . TYR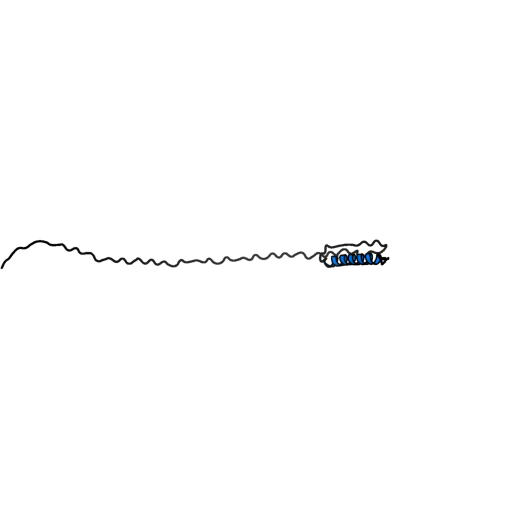 A 1 104 ? -104.576 30.010 65.402 1.00 50.47 104 TYR A C 1
ATOM 772 O O . TYR A 1 104 ? -103.719 29.842 66.256 1.00 50.47 104 TYR A O 1
ATOM 780 N N . ARG A 1 105 ? -105.264 31.167 65.409 1.00 47.19 105 ARG A N 1
ATOM 781 C CA . ARG A 1 105 ? -106.724 31.449 65.510 1.00 47.19 105 ARG A CA 1
ATOM 782 C C . ARG A 1 105 ? -107.215 31.284 66.954 1.00 47.19 105 ARG A C 1
ATOM 784 O O . ARG A 1 105 ? -107.155 30.202 67.515 1.00 47.19 105 ARG A O 1
ATOM 791 N N . GLY A 1 106 ? -107.649 32.406 67.527 1.00 46.22 106 GLY A N 1
ATOM 792 C CA . GLY A 1 106 ? -107.758 32.609 68.967 1.00 46.22 106 GLY A CA 1
ATOM 793 C C . GLY A 1 106 ? -108.984 32.058 69.690 1.00 46.22 106 GLY A C 1
ATOM 794 O O . GLY A 1 106 ? -109.932 31.570 69.087 1.00 46.22 106 GLY A O 1
ATOM 795 N N . HIS A 1 107 ? -108.912 32.216 71.007 1.00 51.84 107 HIS A N 1
ATOM 796 C CA . HIS A 1 107 ? -109.922 32.271 72.075 1.00 51.84 107 HIS A CA 1
ATOM 797 C C . HIS A 1 107 ? -109.069 32.620 73.314 1.00 51.84 107 HIS A C 1
ATOM 799 O O . HIS A 1 107 ? -107.975 32.090 73.449 1.00 51.84 107 HIS A O 1
ATOM 805 N N . GLY A 1 108 ? -109.370 33.559 74.197 1.00 45.69 108 GLY A N 1
ATOM 806 C CA . GLY A 1 108 ? -110.633 33.870 74.841 1.00 45.69 108 GLY A CA 1
ATOM 807 C C . GLY A 1 108 ? -110.292 34.042 76.330 1.00 45.69 108 GLY A C 1
ATOM 808 O O . GLY A 1 108 ? 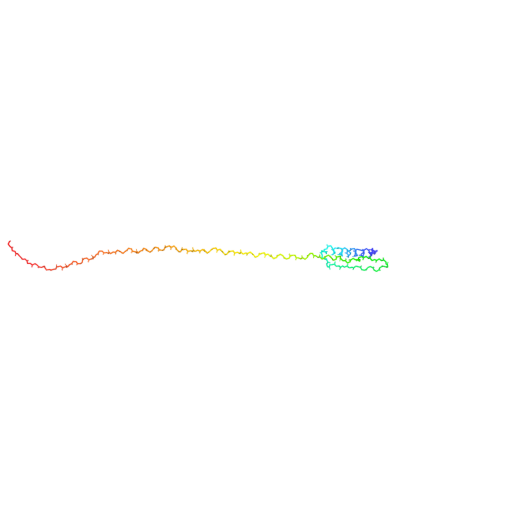-109.558 33.239 76.890 1.00 45.69 108 GLY A O 1
ATOM 809 N N . HIS A 1 109 ? -110.757 35.153 76.889 1.00 43.66 109 HIS A N 1
ATOM 810 C CA . HIS A 1 109 ? -110.646 35.700 78.248 1.00 43.66 109 HIS A CA 1
ATOM 811 C C . HIS A 1 109 ? -110.548 34.707 79.424 1.00 43.66 109 HIS A C 1
ATOM 813 O O . HIS A 1 109 ? -111.132 33.636 79.347 1.00 43.66 109 HIS A O 1
ATOM 819 N N . TRP A 1 110 ? -109.942 35.130 80.550 1.00 38.44 110 TRP A N 1
ATOM 820 C CA . TRP A 1 110 ? -110.640 35.328 81.839 1.00 38.44 110 TRP A CA 1
ATOM 821 C C . TRP A 1 110 ? -109.736 35.905 82.953 1.00 38.44 110 TRP A C 1
ATOM 823 O O . TRP A 1 110 ? -108.655 35.387 83.200 1.00 38.44 110 TRP A O 1
ATOM 833 N N . ARG A 1 111 ? -110.329 36.898 83.639 1.00 40.06 111 ARG A N 1
ATOM 834 C CA . ARG A 1 111 ? -110.133 37.447 85.002 1.00 40.06 111 ARG A CA 1
ATOM 835 C C . ARG A 1 111 ? -108.841 38.185 85.335 1.00 40.06 111 ARG A C 1
ATOM 837 O O . ARG A 1 111 ? -107.801 37.533 85.537 1.00 40.06 111 ARG A O 1
#

Foldseek 3Di:
DDPPPDPPVVVVVVVVVVVVVVVVVVVPPPDLPDDDADDDPDPPDGDRPDRRDDDDDPDDDDDDDDDDDDDDDDDDDDDDDDDDDDDDDDDDDDDDDDDDDDDDDDDDDDD

pLDDT: mean 72.59, std 14.67, range [38.44, 94.56]

InterPro domains:
  IPR006311 Twin-arginine translocation pathway, signal sequence [PS51318] (1-30)

Radius of gyration: 60.23 Å; chains: 1; bounding box: 146×46×138 Å